Protein AF-A0A1V5LZ97-F1 (afdb_monomer)

Mean predicted aligned error: 8.08 Å

Sequence (98 aa):
MVLDEERLEKTYKSYVVEQFMASQASLSKKLEDQRSLMFQQAVGELFTDKQKDLMFKVMNHQSLTKTEREYYSRVVKPRLKALRNPDLQTMAATLLGY

Radius of gyration: 24.59 Å; Cα contacts (8 Å, |Δi|>4): 24; chains: 1; bounding box: 55×29×67 Å

Solvent-accessible surface area (backbone atoms only — not comparable to full-atom values): 5606 Å² total; per-residue (Å²): 134,81,81,53,62,69,58,52,52,50,52,49,52,49,50,54,50,52,51,50,52,51,50,51,53,51,50,53,48,51,52,52,52,51,52,49,52,54,48,55,52,59,47,54,79,77,38,54,71,73,50,49,53,52,51,52,34,54,76,69,72,45,89,67,52,75,67,53,45,49,49,39,60,72,53,49,49,54,52,58,52,51,73,68,33,66,67,58,51,50,50,52,34,61,77,72,72,106

Structure (mmCIF, N/CA/C/O backbone):
data_AF-A0A1V5LZ97-F1
#
_entry.id   AF-A0A1V5LZ97-F1
#
loop_
_atom_site.group_PDB
_atom_site.id
_atom_site.type_symbol
_atom_site.label_atom_id
_atom_site.label_alt_id
_atom_site.label_comp_id
_atom_site.label_asym_id
_atom_site.label_entity_id
_atom_site.label_seq_id
_atom_site.pdbx_PDB_ins_code
_atom_site.Cartn_x
_atom_site.Cartn_y
_atom_site.Cartn_z
_atom_site.occupancy
_atom_site.B_iso_or_equiv
_atom_site.auth_seq_id
_atom_site.auth_comp_id
_atom_site.auth_asym_id
_atom_site.auth_atom_id
_atom_site.pdbx_PDB_model_num
ATOM 1 N N . MET A 1 1 ? 41.608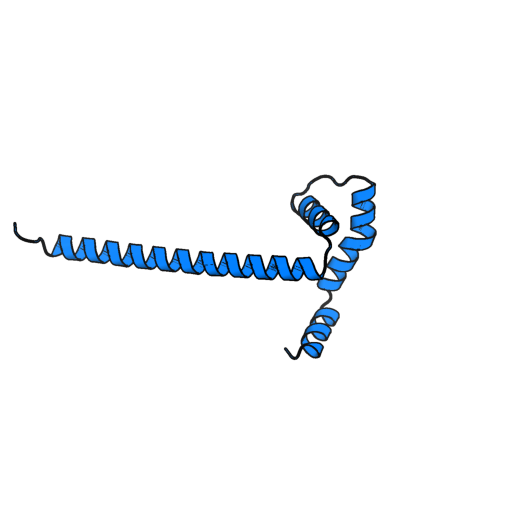 9.904 -46.278 1.00 46.88 1 MET A N 1
ATOM 2 C CA . MET A 1 1 ? 41.225 9.449 -44.925 1.00 46.88 1 MET A CA 1
ATOM 3 C C . MET A 1 1 ? 40.773 8.011 -45.059 1.00 46.88 1 MET A C 1
ATOM 5 O O . MET A 1 1 ? 39.704 7.784 -45.605 1.00 46.88 1 MET A O 1
ATOM 9 N N . VAL A 1 2 ? 41.624 7.054 -44.695 1.00 57.38 2 VAL A N 1
ATOM 10 C CA . VAL A 1 2 ? 41.235 5.639 -44.688 1.00 57.38 2 VAL A CA 1
ATOM 11 C C . VAL A 1 2 ? 40.387 5.443 -43.436 1.00 57.38 2 VAL A C 1
ATOM 13 O O . VAL A 1 2 ? 40.827 5.795 -42.342 1.00 57.38 2 VAL A O 1
ATOM 16 N N . LEU A 1 3 ? 39.143 5.002 -43.612 1.00 61.94 3 LEU A N 1
ATOM 17 C CA . LEU A 1 3 ? 38.315 4.543 -42.503 1.00 61.94 3 LEU A CA 1
ATOM 18 C C . LEU A 1 3 ? 39.024 3.334 -41.898 1.00 61.94 3 LEU A C 1
ATOM 20 O O . LEU A 1 3 ? 39.149 2.301 -42.545 1.00 61.94 3 LEU A O 1
ATOM 24 N N . ASP A 1 4 ? 39.552 3.520 -40.696 1.00 81.44 4 ASP A N 1
ATOM 25 C CA . ASP A 1 4 ? 40.168 2.462 -39.911 1.00 81.44 4 ASP A CA 1
ATOM 26 C C . ASP A 1 4 ? 39.057 1.508 -39.452 1.00 81.44 4 ASP A C 1
ATOM 28 O O . ASP A 1 4 ? 38.215 1.867 -38.621 1.00 81.44 4 ASP A O 1
ATOM 32 N N . GLU A 1 5 ? 39.006 0.337 -40.083 1.00 81.81 5 GLU A N 1
ATOM 33 C CA . GLU A 1 5 ? 37.979 -0.688 -39.890 1.00 81.81 5 GLU A CA 1
ATOM 34 C C . GLU A 1 5 ? 37.877 -1.112 -38.419 1.00 81.81 5 GLU A C 1
ATOM 36 O O . GLU A 1 5 ? 36.772 -1.222 -37.886 1.00 81.81 5 GLU A O 1
ATOM 41 N N . GLU A 1 6 ? 39.012 -1.202 -37.718 1.00 80.81 6 GLU A N 1
ATOM 42 C CA . GLU A 1 6 ? 39.044 -1.521 -36.289 1.00 80.81 6 GLU A CA 1
ATOM 43 C C . GLU A 1 6 ? 38.386 -0.426 -35.444 1.00 80.81 6 GLU A C 1
ATOM 45 O O . GLU A 1 6 ? 37.673 -0.707 -34.474 1.00 80.81 6 GLU A O 1
ATOM 50 N N . ARG A 1 7 ? 38.581 0.849 -35.810 1.00 80.56 7 ARG A N 1
ATOM 51 C CA . ARG A 1 7 ? 37.921 1.968 -35.120 1.00 80.56 7 ARG A CA 1
ATOM 52 C C . ARG A 1 7 ? 36.4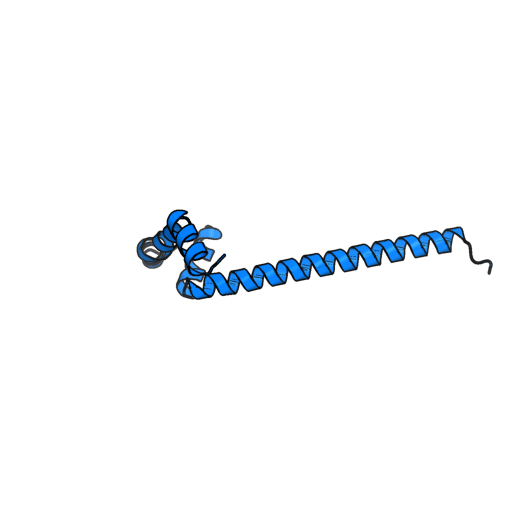23 1.958 -35.371 1.00 80.56 7 ARG A C 1
ATOM 54 O O . ARG A 1 7 ? 35.669 2.195 -34.430 1.00 80.56 7 ARG A O 1
ATOM 61 N N . LEU A 1 8 ? 35.989 1.664 -36.597 1.00 85.06 8 LEU A N 1
ATOM 62 C CA . LEU A 1 8 ? 34.568 1.594 -36.933 1.00 85.06 8 LEU A CA 1
ATOM 63 C C . LEU A 1 8 ? 33.876 0.449 -36.185 1.00 85.06 8 LEU A C 1
ATOM 65 O O . LEU A 1 8 ? 32.826 0.663 -35.578 1.00 85.06 8 LEU A O 1
ATOM 69 N N . GLU A 1 9 ? 34.487 -0.737 -36.165 1.00 87.69 9 GLU A N 1
ATOM 70 C CA . GLU A 1 9 ? 33.970 -1.897 -35.440 1.00 87.69 9 GLU A CA 1
ATOM 71 C C . GLU A 1 9 ? 33.889 -1.617 -33.935 1.00 87.69 9 GLU A C 1
ATOM 73 O O . GLU A 1 9 ? 32.869 -1.893 -33.296 1.00 87.69 9 GLU A O 1
ATOM 78 N N . LYS A 1 10 ? 34.933 -1.009 -33.362 1.00 88.94 10 LYS A N 1
ATOM 79 C CA . LYS A 1 10 ? 34.961 -0.631 -31.946 1.00 88.94 10 LYS A CA 1
ATOM 80 C C . LYS A 1 10 ? 33.873 0.385 -31.606 1.00 88.94 10 LYS A C 1
ATOM 82 O O . LYS A 1 10 ? 33.149 0.187 -30.634 1.00 88.94 10 LYS A O 1
ATOM 87 N N . THR A 1 11 ? 33.728 1.445 -32.400 1.00 85.81 11 THR A N 1
ATOM 88 C CA . THR A 1 11 ? 32.692 2.465 -32.186 1.00 85.81 11 THR A CA 1
ATOM 89 C C . THR A 1 11 ? 31.292 1.874 -32.322 1.00 85.81 11 THR A C 1
ATOM 91 O O . THR A 1 11 ? 30.432 2.165 -31.493 1.00 85.81 11 THR A O 1
ATOM 94 N N . TYR A 1 12 ? 31.066 1.005 -33.310 1.00 89.38 12 TYR A N 1
ATOM 95 C CA . TYR A 1 12 ? 29.782 0.330 -33.485 1.00 89.38 12 TYR A CA 1
ATOM 96 C C . TYR A 1 12 ? 29.449 -0.583 -32.299 1.00 89.38 12 TYR A C 1
ATOM 98 O O . TYR A 1 12 ? 28.353 -0.493 -31.746 1.00 89.38 12 TYR A O 1
ATOM 106 N N . LYS A 1 13 ? 30.401 -1.414 -31.850 1.00 89.62 13 LYS A N 1
ATOM 107 C CA . LYS A 1 13 ? 30.222 -2.268 -30.665 1.00 89.62 13 LYS A CA 1
ATOM 108 C C . LYS A 1 13 ? 29.900 -1.441 -29.424 1.00 89.62 13 LYS A C 1
ATOM 110 O O . LYS A 1 13 ? 28.950 -1.773 -28.720 1.00 89.62 13 LYS A O 1
ATOM 115 N N . SER A 1 14 ? 30.636 -0.355 -29.182 1.00 88.31 14 SER A N 1
ATOM 116 C CA . SER A 1 14 ? 30.358 0.553 -28.063 1.00 88.31 14 SER A CA 1
ATOM 117 C C . SER A 1 14 ? 28.953 1.149 -28.149 1.00 88.31 14 SER A C 1
ATOM 119 O O . SER A 1 14 ? 28.209 1.072 -27.178 1.00 88.31 14 SER A O 1
ATOM 121 N N . TYR A 1 15 ? 28.550 1.651 -29.318 1.00 90.00 15 TYR A N 1
ATOM 122 C CA . TYR A 1 15 ? 27.221 2.227 -29.524 1.00 90.00 15 TYR A CA 1
ATOM 123 C C . TYR A 1 15 ? 26.091 1.215 -29.283 1.00 90.00 15 TYR A C 1
ATOM 125 O O . TYR A 1 15 ? 25.121 1.517 -28.591 1.00 90.00 15 TYR A O 1
ATOM 133 N N . VAL A 1 16 ? 26.210 -0.005 -29.818 1.00 90.50 16 VAL A N 1
ATOM 134 C CA . VAL A 1 16 ? 25.194 -1.055 -29.630 1.00 90.50 16 VAL A CA 1
ATOM 135 C C . VAL A 1 16 ? 25.097 -1.465 -28.162 1.00 90.50 16 VAL A C 1
ATOM 137 O O . VAL A 1 16 ? 23.992 -1.640 -27.651 1.00 90.50 16 VAL A O 1
ATOM 140 N N . VAL A 1 17 ? 26.233 -1.586 -27.469 1.00 90.50 17 VAL A N 1
ATOM 141 C CA . VAL A 1 17 ? 26.258 -1.879 -26.031 1.00 90.50 17 VAL A CA 1
ATOM 142 C C . VAL A 1 17 ? 25.598 -0.749 -25.242 1.00 90.50 17 VAL A C 1
ATOM 144 O O . VAL A 1 17 ? 24.734 -1.023 -24.414 1.00 90.50 17 VAL A O 1
ATOM 147 N N . GLU A 1 18 ? 25.930 0.511 -25.521 1.00 88.88 18 GLU A N 1
ATOM 148 C CA . GLU A 1 18 ? 25.316 1.675 -24.871 1.00 88.88 18 GLU A CA 1
ATOM 149 C C . GLU A 1 18 ? 23.801 1.728 -25.106 1.00 88.88 18 GLU A C 1
ATOM 151 O O . GLU A 1 18 ? 23.035 1.897 -24.156 1.00 88.88 18 GLU A O 1
ATOM 156 N N . GLN A 1 19 ? 23.347 1.501 -26.341 1.00 88.25 19 GLN A N 1
ATOM 157 C CA . GLN A 1 19 ? 21.928 1.485 -26.692 1.00 88.25 19 GLN A CA 1
ATOM 158 C C . GLN A 1 19 ? 21.183 0.329 -26.011 1.00 88.25 19 GLN A C 1
ATOM 160 O O . GLN A 1 19 ? 20.067 0.508 -25.515 1.00 88.25 19 GLN A O 1
ATOM 165 N N . PHE A 1 20 ? 21.799 -0.854 -25.942 1.00 86.75 20 PHE A N 1
ATOM 166 C CA . PHE A 1 20 ? 21.242 -2.001 -25.232 1.00 86.75 20 PHE A CA 1
ATOM 167 C C . PHE A 1 20 ? 21.111 -1.709 -23.734 1.00 86.75 20 PHE A C 1
ATOM 169 O O . PHE A 1 20 ? 20.029 -1.891 -23.174 1.00 86.75 20 PHE A O 1
ATOM 176 N N . MET A 1 21 ? 22.158 -1.168 -23.105 1.00 87.94 21 MET A N 1
ATOM 177 C CA . MET A 1 21 ? 22.147 -0.783 -21.690 1.00 87.94 21 MET A CA 1
ATOM 178 C C . MET A 1 21 ? 21.106 0.306 -21.404 1.00 87.94 21 MET A C 1
ATOM 180 O O . MET A 1 21 ? 20.349 0.193 -20.442 1.00 87.94 21 MET A O 1
ATOM 184 N N . ALA A 1 22 ? 20.995 1.321 -22.265 1.00 87.75 22 ALA A N 1
A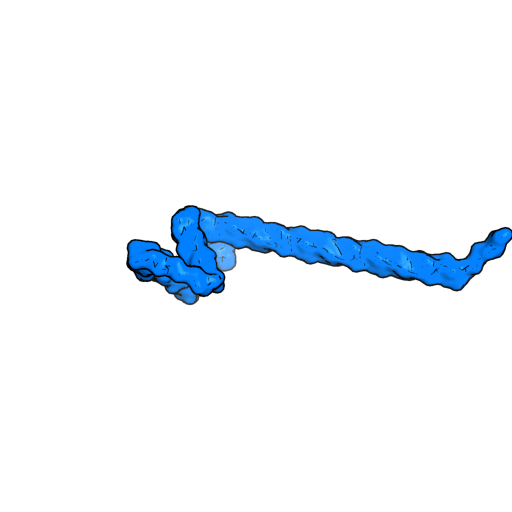TOM 185 C CA . ALA A 1 22 ? 19.983 2.368 -22.150 1.00 87.75 22 ALA A CA 1
ATOM 186 C C . ALA A 1 22 ? 18.559 1.808 -22.283 1.00 87.75 22 ALA A C 1
ATOM 188 O O . ALA A 1 22 ? 17.671 2.161 -21.502 1.00 87.75 22 ALA A O 1
ATOM 189 N N . SER A 1 23 ? 18.333 0.892 -23.230 1.00 86.69 23 SER A N 1
ATOM 190 C CA . SER A 1 23 ? 17.033 0.240 -23.398 1.00 86.69 23 SER A CA 1
ATOM 191 C C . SER A 1 23 ? 16.672 -0.621 -22.185 1.00 86.69 23 SER A C 1
ATOM 193 O O . SER A 1 23 ? 15.556 -0.510 -21.673 1.00 86.69 23 SER A O 1
ATOM 195 N N . GLN A 1 24 ? 17.630 -1.386 -21.654 1.00 89.12 24 GLN A N 1
ATOM 196 C CA . GLN A 1 24 ? 17.452 -2.206 -20.462 1.00 89.12 24 GLN A CA 1
ATOM 197 C C . GLN A 1 24 ? 17.152 -1.338 -19.233 1.00 89.12 24 GLN A C 1
ATOM 199 O O . GLN A 1 24 ? 16.198 -1.625 -18.513 1.00 89.12 24 GLN A O 1
ATOM 204 N N . ALA A 1 25 ? 17.896 -0.246 -19.036 1.00 88.19 25 ALA A N 1
ATOM 205 C CA . ALA A 1 25 ? 17.663 0.713 -17.957 1.00 88.19 25 ALA A CA 1
ATOM 206 C C . ALA A 1 25 ? 16.294 1.408 -18.073 1.00 88.19 25 ALA A C 1
ATOM 208 O O . ALA A 1 25 ? 15.616 1.651 -17.076 1.00 88.19 25 ALA A O 1
ATOM 209 N N . SER A 1 26 ? 15.847 1.712 -19.295 1.00 90.62 26 SER A N 1
ATOM 210 C CA . SER A 1 26 ? 14.518 2.293 -19.513 1.00 90.62 26 SER A CA 1
ATOM 211 C C . SER A 1 26 ? 13.394 1.301 -19.200 1.00 90.62 26 SER A C 1
ATOM 213 O O . SER A 1 26 ? 12.364 1.683 -18.642 1.00 90.62 26 SER A O 1
ATOM 215 N N . LEU A 1 27 ? 13.591 0.022 -19.536 1.00 90.69 27 LEU A N 1
ATOM 216 C CA . LEU A 1 27 ? 12.624 -1.039 -19.288 1.00 90.69 27 LEU A CA 1
ATOM 217 C C . LEU A 1 27 ? 12.525 -1.350 -17.795 1.00 90.69 27 LEU A C 1
ATOM 219 O O . LEU A 1 27 ? 11.416 -1.459 -17.273 1.00 90.69 27 LEU A O 1
ATOM 223 N N . SER A 1 28 ? 13.664 -1.447 -17.105 1.00 91.12 28 SER A N 1
ATOM 224 C CA . SER A 1 28 ? 13.693 -1.656 -15.657 1.00 91.12 28 SER A CA 1
ATOM 225 C C . SER A 1 28 ? 13.008 -0.508 -14.921 1.00 91.12 28 SER A C 1
ATOM 227 O O . SER A 1 28 ? 12.159 -0.765 -14.069 1.00 91.12 28 SER A O 1
ATOM 229 N N . LYS A 1 29 ? 13.271 0.741 -15.326 1.00 92.12 29 LYS A N 1
ATOM 230 C CA . LYS A 1 29 ? 12.586 1.917 -14.782 1.00 92.12 29 LYS A CA 1
ATOM 231 C C . LYS A 1 29 ? 11.073 1.861 -14.999 1.00 92.12 29 LYS A C 1
ATOM 233 O O . LYS A 1 29 ? 10.319 2.032 -14.051 1.00 92.12 29 LYS A O 1
ATOM 238 N N . LYS A 1 30 ? 10.611 1.559 -16.219 1.00 92.44 30 LYS A N 1
ATOM 239 C CA . LYS A 1 30 ? 9.170 1.417 -16.503 1.00 92.44 30 LYS A CA 1
ATOM 240 C C . LYS A 1 30 ? 8.512 0.343 -15.637 1.00 92.44 30 LYS A C 1
ATOM 242 O O . LYS A 1 30 ? 7.397 0.541 -15.162 1.00 92.44 30 LYS A O 1
ATOM 247 N N . LEU A 1 31 ? 9.193 -0.783 -15.428 1.00 92.69 31 LEU A N 1
ATOM 248 C CA . LEU A 1 31 ? 8.697 -1.854 -14.567 1.00 92.69 31 LEU A CA 1
ATOM 249 C C . LEU A 1 31 ? 8.612 -1.403 -13.102 1.00 92.69 31 LEU A C 1
ATOM 251 O O . LEU A 1 31 ? 7.638 -1.716 -12.420 1.00 92.69 31 LEU A O 1
ATOM 255 N N . GLU A 1 32 ? 9.607 -0.665 -12.616 1.00 93.62 32 GLU A N 1
ATOM 256 C CA . GLU A 1 32 ? 9.612 -0.102 -11.264 1.00 93.62 32 GLU A CA 1
ATOM 257 C C . GLU A 1 32 ? 8.496 0.934 -11.068 1.00 93.62 32 GLU A C 1
ATOM 259 O O . GLU A 1 32 ? 7.767 0.869 -10.073 1.00 93.62 32 GLU A O 1
ATOM 264 N N . ASP A 1 33 ? 8.293 1.816 -12.048 1.00 93.94 33 ASP A N 1
ATOM 265 C CA . ASP A 1 33 ? 7.217 2.810 -12.054 1.00 93.94 33 ASP A CA 1
ATOM 266 C C . ASP A 1 33 ? 5.841 2.124 -12.030 1.00 93.94 33 ASP A C 1
ATOM 268 O O . ASP A 1 33 ? 4.972 2.478 -11.230 1.00 93.94 33 ASP A O 1
ATOM 272 N N . GLN A 1 34 ? 5.652 1.081 -12.847 1.00 94.56 34 GLN A N 1
ATOM 273 C CA . GLN A 1 34 ? 4.411 0.307 -12.875 1.00 94.56 34 GLN A CA 1
ATOM 274 C C . GLN A 1 34 ? 4.156 -0.409 -11.544 1.00 94.56 34 GLN A C 1
ATOM 276 O O . GLN A 1 34 ? 3.047 -0.346 -11.011 1.00 94.56 34 GLN A O 1
ATOM 281 N N . ARG A 1 35 ? 5.175 -1.064 -10.973 1.00 92.88 35 ARG A N 1
ATOM 282 C CA . ARG A 1 35 ? 5.061 -1.724 -9.662 1.00 92.88 35 ARG A CA 1
ATOM 283 C C . ARG A 1 35 ? 4.712 -0.725 -8.565 1.00 92.88 35 ARG A C 1
ATOM 285 O O . ARG A 1 35 ? 3.862 -1.019 -7.725 1.00 92.88 35 ARG A O 1
ATOM 292 N N . SER A 1 36 ? 5.334 0.449 -8.594 1.00 92.94 36 SER A N 1
ATOM 293 C CA . SER A 1 36 ? 5.069 1.528 -7.644 1.00 92.94 36 SER A CA 1
ATOM 294 C C . SER A 1 36 ? 3.635 2.032 -7.768 1.00 92.94 36 SER A C 1
ATOM 296 O O . SER A 1 36 ? 2.946 2.144 -6.758 1.00 92.94 36 SER A O 1
ATOM 298 N N . LEU A 1 37 ? 3.148 2.258 -8.991 1.00 94.19 37 LEU A N 1
ATOM 299 C CA . LEU A 1 37 ? 1.770 2.684 -9.237 1.00 94.19 37 LEU A CA 1
ATOM 300 C C . LEU A 1 37 ? 0.751 1.655 -8.730 1.00 94.19 37 LEU A C 1
ATOM 302 O O . LEU A 1 37 ? -0.157 2.016 -7.982 1.00 94.19 37 LEU A O 1
ATOM 306 N N . MET A 1 38 ? 0.934 0.377 -9.074 1.00 93.88 38 MET A N 1
ATOM 307 C CA . MET A 1 38 ? 0.047 -0.702 -8.621 1.00 93.88 38 MET A CA 1
ATOM 308 C C . MET A 1 38 ? 0.031 -0.820 -7.094 1.00 93.88 38 MET A C 1
ATOM 310 O O . MET A 1 38 ? -1.026 -1.007 -6.492 1.00 93.88 38 MET A O 1
ATOM 314 N N . PHE A 1 39 ? 1.191 -0.664 -6.450 1.00 92.31 39 PHE A N 1
ATOM 315 C CA . PHE A 1 39 ? 1.279 -0.639 -4.994 1.00 92.31 39 PHE A CA 1
ATOM 316 C C . PHE A 1 39 ? 0.524 0.553 -4.394 1.00 92.31 39 PHE A C 1
ATOM 318 O O . PHE A 1 39 ? -0.267 0.365 -3.473 1.00 92.31 39 PHE A O 1
ATOM 325 N N . GLN A 1 40 ? 0.716 1.766 -4.923 1.00 92.38 40 GLN A N 1
ATOM 326 C CA . GLN A 1 40 ? 0.018 2.961 -4.433 1.00 92.38 40 GLN A CA 1
ATOM 327 C C . GLN A 1 40 ? -1.504 2.820 -4.544 1.00 92.38 40 GLN A C 1
ATOM 329 O O . GLN A 1 40 ? -2.219 3.168 -3.603 1.00 92.38 40 GLN A O 1
ATOM 334 N N . GLN A 1 41 ? -1.993 2.258 -5.653 1.00 93.62 41 GLN A N 1
ATOM 335 C CA . GLN A 1 41 ? -3.414 1.960 -5.839 1.00 93.62 41 GLN A CA 1
ATOM 336 C C . GLN A 1 41 ? -3.917 0.963 -4.790 1.00 93.62 41 GLN A C 1
ATOM 338 O O . GLN A 1 41 ? -4.846 1.274 -4.049 1.00 93.62 41 GLN A O 1
ATOM 343 N N . ALA A 1 42 ? -3.258 -0.192 -4.651 1.00 91.94 42 ALA A N 1
ATOM 344 C CA . ALA A 1 42 ? -3.660 -1.228 -3.698 1.00 91.94 42 ALA A CA 1
ATOM 345 C C . ALA A 1 42 ? -3.662 -0.736 -2.239 1.00 91.94 42 ALA A C 1
ATOM 347 O O . ALA A 1 42 ? -4.553 -1.072 -1.460 1.00 91.94 42 ALA A O 1
ATOM 348 N N . VAL A 1 43 ? -2.679 0.084 -1.854 1.00 92.81 43 VAL A N 1
ATOM 349 C CA . VAL A 1 43 ? -2.642 0.690 -0.516 1.00 92.81 43 VAL A CA 1
ATOM 350 C C . VAL A 1 43 ? -3.780 1.703 -0.345 1.00 92.81 43 VAL A C 1
ATOM 352 O O . VAL A 1 43 ? -4.365 1.765 0.736 1.00 92.81 43 VAL A O 1
ATOM 355 N N . GLY A 1 44 ? -4.119 2.464 -1.390 1.00 94.44 44 GLY A N 1
ATOM 356 C CA . GLY A 1 44 ? -5.228 3.422 -1.386 1.00 94.44 44 GLY A CA 1
ATOM 357 C C . GLY A 1 44 ? -6.604 2.789 -1.167 1.00 94.44 44 GLY A C 1
ATOM 358 O O . GLY A 1 44 ? -7.424 3.378 -0.468 1.00 94.44 44 GLY A O 1
ATOM 359 N N . GLU A 1 45 ? -6.828 1.575 -1.671 1.00 94.25 45 GLU A N 1
ATOM 360 C CA . GLU A 1 45 ? -8.078 0.823 -1.453 1.00 94.25 45 GLU A CA 1
ATOM 361 C C . GLU A 1 45 ? -8.273 0.400 0.016 1.00 94.25 45 GLU A C 1
ATOM 363 O O . GLU A 1 45 ? -9.393 0.254 0.505 1.00 94.25 45 GLU A O 1
ATOM 368 N N . LEU A 1 46 ? -7.177 0.195 0.753 1.00 93.50 46 LEU A N 1
ATOM 369 C CA . LEU A 1 46 ? -7.203 -0.400 2.095 1.00 93.50 46 LEU A CA 1
ATOM 370 C C . LEU A 1 46 ? -6.987 0.615 3.224 1.00 93.50 46 LEU A C 1
ATOM 372 O O . LEU A 1 46 ? -7.415 0.392 4.369 1.00 93.50 46 LEU A O 1
ATOM 376 N N . PHE A 1 47 ? -6.298 1.715 2.925 1.00 96.31 47 PHE A N 1
ATOM 377 C CA . PHE A 1 47 ? -5.821 2.664 3.920 1.00 96.31 47 PHE A CA 1
ATOM 378 C C . PHE A 1 47 ? -6.097 4.109 3.518 1.00 96.31 47 PHE A C 1
ATOM 380 O O . PHE A 1 47 ? -5.768 4.557 2.422 1.00 96.31 47 PHE A O 1
ATOM 387 N N . THR A 1 48 ? -6.630 4.877 4.467 1.00 96.00 48 THR A N 1
ATOM 388 C CA . THR A 1 48 ? -6.804 6.325 4.297 1.00 96.00 48 THR A CA 1
ATOM 389 C C . THR A 1 48 ? -5.455 7.044 4.293 1.00 96.00 48 THR A C 1
ATOM 391 O O . THR A 1 48 ? -4.465 6.518 4.805 1.00 96.00 48 THR A O 1
ATOM 394 N N . ASP A 1 49 ? -5.405 8.281 3.794 1.00 95.00 49 ASP A N 1
ATOM 395 C CA . ASP A 1 49 ? -4.175 9.092 3.787 1.00 95.00 49 ASP A CA 1
ATOM 396 C C . ASP A 1 49 ? -3.535 9.192 5.175 1.00 95.00 49 ASP A C 1
ATOM 398 O O . ASP A 1 49 ? -2.353 8.898 5.343 1.00 95.00 49 ASP A O 1
ATOM 402 N N . LYS A 1 50 ? -4.345 9.431 6.214 1.00 94.75 50 LYS A N 1
ATOM 403 C CA . LYS A 1 50 ? -3.845 9.469 7.593 1.00 94.75 50 LYS A CA 1
ATOM 404 C C . LYS A 1 50 ? -3.257 8.132 8.056 1.00 94.75 50 LYS A C 1
ATOM 406 O O . LYS A 1 50 ? -2.322 8.117 8.854 1.00 94.75 50 LYS A O 1
ATOM 411 N N . GLN A 1 51 ? -3.809 7.006 7.610 1.00 96.44 51 GLN A N 1
ATOM 412 C CA . GLN A 1 51 ? -3.289 5.681 7.953 1.00 96.44 51 GLN A CA 1
ATOM 413 C C . GLN A 1 51 ? -1.969 5.404 7.230 1.00 96.44 51 GLN A C 1
ATOM 415 O O . GLN A 1 51 ? -1.032 4.925 7.869 1.00 96.44 51 GLN A O 1
ATOM 420 N N . LYS A 1 52 ? -1.875 5.775 5.946 1.00 95.56 52 LYS A N 1
ATOM 421 C CA . LYS A 1 52 ? -0.644 5.693 5.147 1.00 95.56 52 LYS A CA 1
ATOM 422 C C . LYS A 1 52 ? 0.477 6.513 5.785 1.00 95.56 52 LYS A C 1
ATOM 424 O O . LYS A 1 52 ? 1.558 5.974 6.009 1.00 95.56 52 LYS A O 1
ATOM 429 N N . ASP A 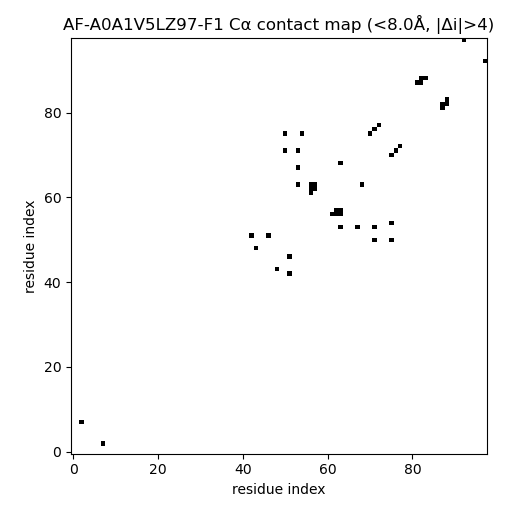1 53 ? 0.200 7.748 6.202 1.00 95.69 53 ASP A N 1
ATOM 430 C CA . ASP A 1 53 ? 1.172 8.594 6.909 1.00 95.69 53 ASP A CA 1
ATOM 431 C C . ASP A 1 53 ? 1.739 7.908 8.156 1.00 95.69 53 ASP A C 1
ATOM 433 O O . ASP A 1 53 ? 2.945 7.916 8.397 1.00 95.69 53 ASP A O 1
ATOM 437 N N . LEU A 1 54 ? 0.876 7.284 8.962 1.00 96.81 54 LEU A N 1
ATOM 438 C CA . LEU A 1 54 ? 1.308 6.575 10.166 1.00 96.81 54 LEU A CA 1
ATOM 439 C C . LEU A 1 54 ? 2.160 5.351 9.841 1.00 96.81 54 LEU A C 1
ATOM 441 O O . LEU A 1 54 ? 3.126 5.082 10.553 1.00 96.81 54 LEU A O 1
ATOM 445 N N . MET A 1 55 ? 1.830 4.627 8.771 1.00 95.25 55 MET A N 1
ATOM 446 C CA . MET A 1 55 ? 2.643 3.509 8.293 1.00 95.25 55 MET A CA 1
ATOM 447 C C . MET A 1 55 ? 4.033 3.985 7.867 1.00 95.25 55 MET A C 1
ATOM 449 O O . MET A 1 55 ? 5.021 3.416 8.325 1.00 95.25 55 MET A O 1
ATOM 453 N N . PHE A 1 56 ? 4.123 5.062 7.081 1.00 94.19 56 PHE A N 1
ATOM 454 C CA . PHE A 1 56 ? 5.404 5.640 6.666 1.00 94.19 56 PHE A CA 1
ATOM 455 C C . PHE A 1 56 ? 6.227 6.145 7.851 1.00 94.19 56 PHE A C 1
ATOM 457 O O . PHE A 1 56 ? 7.422 5.863 7.919 1.00 94.19 56 PHE A O 1
ATOM 464 N N . LYS A 1 57 ? 5.602 6.819 8.827 1.00 96.81 57 LYS A N 1
ATOM 465 C CA . LYS A 1 57 ? 6.281 7.214 10.072 1.00 96.81 57 LYS A CA 1
ATOM 466 C C . LYS A 1 57 ? 6.900 6.003 10.770 1.00 96.81 57 LYS A C 1
ATOM 468 O O . LYS A 1 57 ? 8.070 6.040 11.136 1.00 96.81 57 LYS A O 1
ATOM 473 N N . VAL A 1 58 ? 6.139 4.917 10.922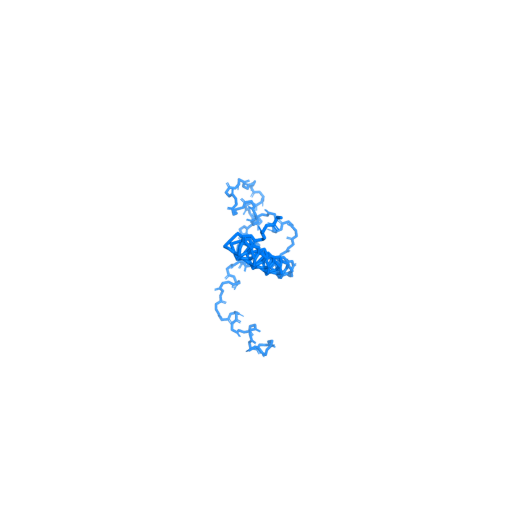 1.00 95.62 58 VAL A N 1
ATOM 474 C CA . VAL A 1 58 ? 6.619 3.689 11.576 1.00 95.62 58 VAL A CA 1
ATOM 475 C C . VAL A 1 58 ? 7.738 3.015 10.778 1.00 95.62 58 VAL A C 1
ATOM 477 O O . VAL A 1 58 ? 8.734 2.619 11.380 1.00 95.62 58 VAL A O 1
ATOM 480 N N . MET A 1 59 ? 7.608 2.907 9.452 1.00 94.31 59 MET A N 1
ATOM 481 C CA . MET A 1 59 ? 8.645 2.327 8.584 1.00 94.31 59 MET A CA 1
ATOM 482 C C . MET A 1 59 ? 9.954 3.117 8.637 1.00 94.31 59 MET A C 1
ATOM 484 O O . MET A 1 59 ? 11.023 2.522 8.643 1.00 94.31 59 MET A O 1
ATOM 488 N N . ASN A 1 60 ? 9.866 4.444 8.738 1.00 96.31 60 ASN A N 1
ATOM 489 C CA . ASN A 1 60 ? 11.020 5.337 8.843 1.00 96.31 60 ASN A CA 1
ATOM 490 C C . ASN A 1 60 ? 11.506 5.538 10.290 1.00 96.31 60 ASN A C 1
ATOM 492 O O . ASN A 1 60 ? 12.255 6.474 10.559 1.00 96.31 60 ASN A O 1
ATOM 496 N N . HIS A 1 61 ? 11.054 4.706 11.237 1.00 95.31 61 HIS A N 1
ATOM 497 C CA . HIS A 1 61 ? 11.404 4.786 12.661 1.00 95.31 61 HIS A CA 1
ATOM 498 C C . HIS A 1 61 ? 11.137 6.157 13.316 1.00 95.31 61 HIS A C 1
ATOM 500 O O . HIS A 1 61 ? 11.766 6.522 14.309 1.00 95.31 61 HIS A O 1
ATOM 506 N N . GLN A 1 62 ? 10.178 6.920 12.790 1.00 96.56 62 GLN A N 1
ATOM 507 C CA . GLN A 1 62 ? 9.777 8.211 13.335 1.00 96.56 62 GLN A CA 1
ATOM 508 C C . GLN A 1 62 ? 8.869 8.035 14.559 1.00 96.56 62 GLN A C 1
ATOM 510 O O . GLN A 1 62 ? 8.034 7.127 14.638 1.00 96.56 62 GLN A O 1
ATOM 515 N N . SER A 1 63 ? 8.995 8.949 15.520 1.00 94.44 63 SER A N 1
ATOM 516 C CA . SER A 1 63 ? 8.181 8.943 16.734 1.00 94.44 63 SER A CA 1
ATOM 517 C C . SER A 1 63 ? 6.717 9.272 16.438 1.00 94.44 63 SER A C 1
ATOM 519 O O . SER A 1 63 ? 6.397 10.321 15.882 1.00 94.44 63 SER A O 1
ATOM 521 N N . LEU A 1 64 ? 5.814 8.396 16.879 1.00 95.88 64 LEU A N 1
ATOM 522 C CA . LEU A 1 64 ? 4.379 8.672 16.917 1.00 95.88 64 LEU A CA 1
ATOM 523 C C . LEU A 1 64 ? 4.008 9.396 18.212 1.00 95.88 64 LEU A C 1
ATOM 525 O O . LEU A 1 64 ? 4.435 8.982 19.300 1.00 95.88 64 LEU A O 1
ATOM 529 N N . THR A 1 65 ? 3.142 10.405 18.102 1.00 97.56 65 THR A N 1
ATOM 530 C CA . THR A 1 65 ? 2.477 11.006 19.269 1.00 97.56 65 THR A CA 1
ATOM 531 C C . THR A 1 65 ? 1.601 9.973 19.993 1.00 97.56 65 THR A C 1
ATOM 533 O O . THR A 1 65 ? 1.307 8.898 19.461 1.00 97.56 65 THR A O 1
ATOM 536 N N . LYS A 1 66 ? 1.152 10.279 21.219 1.00 97.56 66 LYS A N 1
ATOM 537 C CA . LYS A 1 66 ? 0.291 9.375 22.005 1.00 97.56 66 LYS A CA 1
ATOM 538 C C . LYS A 1 66 ? -0.957 8.949 21.219 1.00 97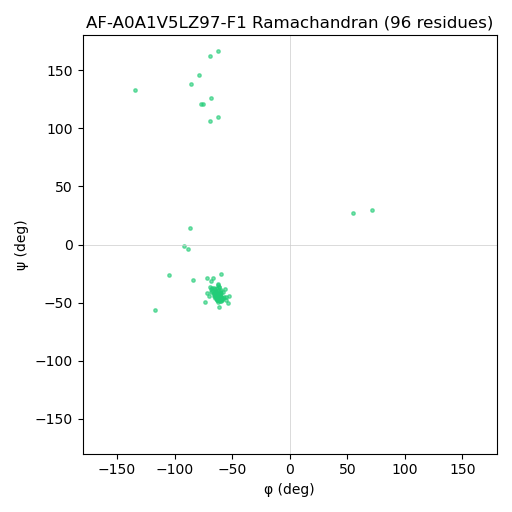.56 66 LYS A C 1
ATOM 540 O O . LYS A 1 66 ? -1.213 7.755 21.081 1.00 97.56 66 LYS A O 1
ATOM 545 N N . THR A 1 67 ? -1.673 9.918 20.653 1.00 97.19 67 THR A N 1
ATOM 546 C CA . THR A 1 67 ? -2.904 9.689 19.884 1.00 97.19 67 THR A CA 1
ATOM 547 C C . THR A 1 67 ? -2.638 8.910 18.599 1.00 97.19 67 THR A C 1
ATOM 549 O O . THR A 1 67 ? -3.369 7.981 18.269 1.00 97.19 67 THR A O 1
ATOM 552 N N . GLU A 1 68 ? -1.556 9.232 17.887 1.00 97.75 68 GLU A N 1
ATOM 553 C CA . GLU A 1 68 ? -1.163 8.508 16.675 1.00 97.75 68 GLU A CA 1
ATOM 554 C C . GLU A 1 68 ? -0.804 7.051 16.965 1.00 97.75 68 GLU A C 1
ATOM 556 O O . GLU A 1 68 ? -1.187 6.158 16.214 1.00 97.75 68 GLU A O 1
ATOM 561 N N . ARG A 1 69 ? -0.111 6.794 18.077 1.00 97.56 69 ARG A N 1
ATOM 562 C CA . ARG A 1 69 ? 0.241 5.443 18.521 1.00 97.56 69 ARG A CA 1
ATOM 563 C C . ARG A 1 69 ? -0.989 4.629 18.898 1.00 97.56 69 ARG A C 1
ATOM 565 O O . ARG A 1 69 ? -1.065 3.451 18.545 1.00 97.56 69 ARG A O 1
ATOM 572 N N . GLU A 1 70 ? -1.940 5.240 19.598 1.00 97.62 70 GLU A N 1
ATOM 573 C CA . GLU A 1 70 ? -3.219 4.611 19.927 1.00 97.62 70 GLU A CA 1
ATOM 574 C C . GLU A 1 70 ? -4.005 4.274 18.656 1.00 97.62 70 GLU A C 1
ATOM 576 O O . GLU A 1 70 ? -4.402 3.122 18.469 1.00 97.62 70 GLU A O 1
ATOM 581 N N . TYR A 1 71 ? -4.143 5.236 17.741 1.00 97.44 71 TYR A N 1
ATOM 582 C CA . TYR A 1 71 ? -4.839 5.033 16.473 1.00 97.44 71 TYR A CA 1
ATOM 583 C C . TYR A 1 71 ? -4.163 3.962 15.609 1.00 97.44 71 TYR A C 1
ATOM 585 O O . TYR A 1 71 ? -4.825 3.043 15.123 1.00 97.44 71 TYR A O 1
ATOM 593 N N . TYR A 1 72 ? -2.834 4.007 15.481 1.00 97.69 72 TYR A N 1
ATOM 594 C CA . TYR A 1 72 ? -2.065 2.979 14.782 1.00 97.69 72 TYR A CA 1
ATOM 595 C C . TYR A 1 72 ? -2.305 1.594 15.393 1.00 97.69 72 TYR A C 1
ATOM 597 O O . TYR A 1 72 ? -2.558 0.628 14.676 1.00 97.69 72 TYR A O 1
ATOM 605 N N . SER A 1 73 ? -2.276 1.492 16.723 1.00 97.25 73 SER A N 1
ATOM 606 C CA . SER A 1 73 ? -2.429 0.215 17.427 1.00 97.25 73 SER A CA 1
ATOM 607 C C . SER A 1 73 ? -3.840 -0.359 17.324 1.00 97.25 73 SER A C 1
ATOM 609 O O . SER A 1 73 ? -3.980 -1.576 17.223 1.00 97.25 73 SER A O 1
ATOM 611 N N . ARG A 1 74 ? -4.872 0.495 17.341 1.00 97.31 74 ARG A N 1
ATOM 612 C CA . ARG A 1 74 ? -6.282 0.081 17.283 1.00 97.31 74 ARG A CA 1
ATOM 613 C C . ARG A 1 74 ? -6.801 -0.152 15.867 1.00 97.31 74 ARG A C 1
ATOM 615 O O . ARG A 1 74 ? -7.684 -0.981 15.698 1.00 97.31 74 ARG A O 1
ATOM 622 N N . VAL A 1 75 ? -6.278 0.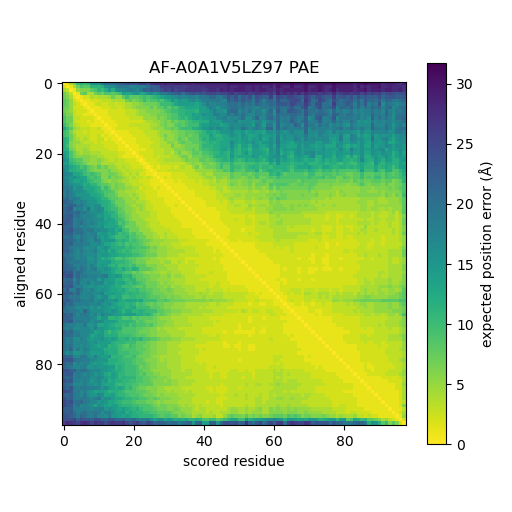558 14.867 1.00 96.69 75 VAL A N 1
ATOM 623 C CA . VAL A 1 75 ? -6.846 0.558 13.506 1.00 96.69 75 VAL A CA 1
ATOM 624 C C . VAL A 1 75 ? -5.873 -0.005 12.476 1.00 96.69 75 VAL A C 1
ATOM 626 O O . VAL A 1 75 ? -6.195 -0.971 11.786 1.00 96.69 75 VAL A O 1
ATOM 629 N N . VAL A 1 76 ? -4.668 0.558 12.378 1.00 97.06 76 VAL A N 1
ATOM 630 C CA . VAL A 1 76 ? -3.716 0.216 11.305 1.00 97.06 76 VAL A CA 1
ATOM 631 C C . VAL A 1 76 ? -3.101 -1.167 11.525 1.00 97.06 76 VAL A C 1
ATOM 633 O O . VAL A 1 76 ? -3.111 -2.013 10.632 1.00 97.06 76 VAL A O 1
ATOM 636 N N . LYS A 1 77 ? -2.603 -1.437 12.735 1.00 96.75 77 LYS A N 1
ATOM 637 C CA . LYS A 1 77 ? -1.909 -2.687 13.068 1.00 96.75 77 LYS A CA 1
ATOM 638 C C . LYS A 1 77 ? -2.799 -3.931 12.900 1.00 96.75 77 LYS A C 1
ATOM 640 O O . LYS A 1 77 ? -2.301 -4.910 12.345 1.00 96.75 77 LYS A O 1
ATOM 645 N N . PRO A 1 78 ? -4.082 -3.945 13.316 1.00 97.44 78 PRO A N 1
ATOM 646 C CA . PRO A 1 78 ? -4.975 -5.071 13.042 1.00 97.44 78 PRO A CA 1
ATOM 647 C C . PRO A 1 78 ? -5.217 -5.309 11.547 1.00 97.44 78 PRO A C 1
ATOM 649 O O . PRO A 1 78 ? -5.172 -6.459 11.119 1.00 97.44 78 PRO A O 1
ATOM 652 N N . ARG A 1 79 ? -5.378 -4.253 10.735 1.00 96.19 79 ARG A N 1
ATOM 653 C CA . ARG A 1 79 ? -5.518 -4.382 9.271 1.00 96.19 79 ARG A CA 1
ATOM 654 C C . ARG A 1 79 ? -4.275 -5.000 8.632 1.00 96.19 79 ARG A C 1
ATOM 656 O O . ARG A 1 79 ? -4.389 -5.943 7.860 1.00 96.19 79 ARG A O 1
ATOM 663 N N . LEU A 1 80 ? -3.084 -4.541 9.020 1.00 95.62 80 LEU A N 1
ATOM 664 C CA . LEU A 1 80 ? -1.821 -5.126 8.553 1.00 95.62 80 LEU A CA 1
ATOM 665 C C . LEU A 1 80 ? -1.673 -6.599 8.957 1.00 95.62 80 LEU A C 1
ATOM 667 O O . LEU A 1 80 ? -1.151 -7.399 8.186 1.00 95.62 80 LEU A O 1
ATOM 671 N N . LYS A 1 81 ? -2.143 -6.981 10.153 1.00 96.25 81 LYS A N 1
ATOM 672 C CA . LYS A 1 81 ? -2.189 -8.392 10.563 1.00 96.25 81 LYS A CA 1
ATOM 673 C C . LYS A 1 81 ? -3.151 -9.202 9.695 1.00 96.25 81 LYS A C 1
ATOM 675 O O . LYS A 1 81 ? -2.782 -10.294 9.283 1.00 96.25 81 LYS A O 1
ATOM 680 N N . ALA A 1 82 ? -4.340 -8.668 9.413 1.00 96.62 82 ALA A N 1
ATOM 681 C CA . ALA A 1 82 ? -5.324 -9.322 8.555 1.00 96.62 82 ALA A CA 1
ATOM 682 C C . ALA A 1 82 ? -4.769 -9.550 7.142 1.00 96.62 82 ALA A C 1
ATOM 684 O O . ALA A 1 82 ? -4.853 -10.661 6.639 1.00 96.62 82 ALA A O 1
ATOM 685 N N . LEU A 1 83 ? -4.087 -8.561 6.552 1.00 94.19 83 LEU A N 1
ATOM 686 C CA . LEU A 1 83 ? -3.447 -8.704 5.235 1.00 94.19 83 LEU A CA 1
ATOM 687 C C . LEU A 1 83 ? -2.384 -9.804 5.175 1.00 94.19 83 LEU A C 1
ATOM 689 O O . LEU A 1 83 ? -2.110 -10.330 4.101 1.00 94.19 83 LEU A O 1
ATOM 693 N N . ARG A 1 84 ? -1.774 -10.154 6.311 1.00 94.94 84 ARG A N 1
ATOM 694 C CA . ARG A 1 84 ? -0.804 -11.253 6.414 1.00 94.94 84 ARG A CA 1
ATOM 695 C C . ARG A 1 84 ? -1.447 -12.611 6.698 1.00 94.94 84 ARG A C 1
ATOM 697 O O . ARG A 1 84 ? -0.717 -13.594 6.784 1.00 94.94 84 ARG A O 1
ATOM 704 N N . ASN A 1 85 ? -2.760 -12.673 6.908 1.00 97.38 85 ASN A N 1
ATOM 705 C CA . ASN A 1 85 ? -3.446 -13.927 7.177 1.00 97.38 85 ASN A CA 1
ATOM 706 C C . ASN A 1 85 ? -3.588 -14.728 5.862 1.00 97.38 85 ASN A C 1
ATOM 708 O O . ASN A 1 85 ? -4.200 -14.222 4.919 1.00 97.38 85 ASN A O 1
ATOM 712 N N . PRO A 1 86 ? -3.039 -15.953 5.783 1.00 96.38 86 PRO A N 1
ATOM 713 C CA . PRO A 1 86 ? -3.048 -16.743 4.551 1.00 96.38 86 PRO A CA 1
ATOM 714 C C . PRO A 1 86 ? -4.452 -17.220 4.154 1.00 96.38 86 PRO A C 1
ATOM 716 O O . PRO A 1 86 ? -4.750 -17.301 2.964 1.00 96.38 86 PRO A O 1
ATOM 719 N N . ASP A 1 87 ? -5.339 -17.476 5.118 1.00 97.25 87 ASP A N 1
ATOM 720 C CA . ASP A 1 87 ? -6.719 -17.893 4.840 1.00 97.25 87 ASP A CA 1
ATOM 721 C C . ASP A 1 87 ? -7.506 -16.752 4.188 1.00 97.25 87 ASP A C 1
ATOM 723 O O . ASP A 1 87 ? -8.236 -16.963 3.222 1.00 97.25 87 ASP A O 1
ATOM 727 N N . LEU A 1 88 ? -7.300 -15.516 4.658 1.00 96.06 88 LEU A N 1
ATOM 728 C CA . LEU A 1 88 ? -7.889 -14.325 4.050 1.00 96.06 88 LEU A CA 1
ATOM 729 C C . LEU A 1 88 ? -7.362 -14.097 2.627 1.00 96.06 88 LEU A C 1
ATOM 731 O O . LEU A 1 88 ? -8.138 -13.761 1.735 1.00 96.06 88 LEU A O 1
ATOM 735 N N . GLN A 1 89 ? -6.063 -14.303 2.397 1.00 94.94 89 GLN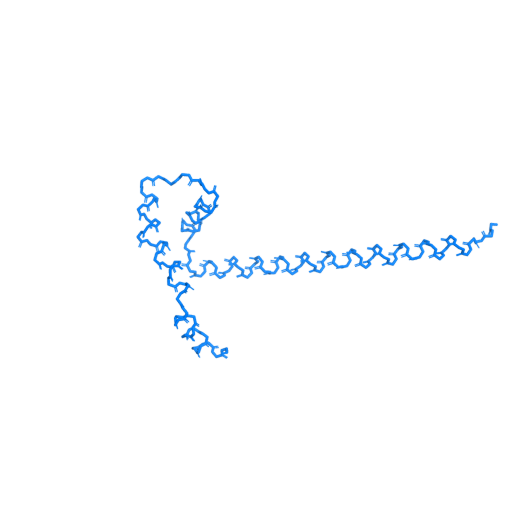 A N 1
ATOM 736 C CA . GLN A 1 89 ? -5.473 -14.218 1.055 1.00 94.94 89 GLN A CA 1
ATOM 737 C C . GLN A 1 89 ? -6.054 -15.282 0.114 1.00 94.94 89 GLN A C 1
ATOM 739 O O . GLN A 1 89 ? -6.423 -14.969 -1.016 1.00 94.94 89 GLN A O 1
ATOM 744 N N . THR A 1 90 ? -6.195 -16.518 0.598 1.00 96.31 90 THR A N 1
ATOM 745 C CA . THR A 1 90 ? -6.780 -17.637 -0.159 1.00 96.31 90 THR A CA 1
ATOM 746 C C . THR A 1 90 ? -8.244 -17.369 -0.494 1.00 96.31 90 THR A C 1
ATOM 748 O O . THR A 1 90 ? -8.678 -17.582 -1.627 1.00 96.31 90 THR A O 1
ATOM 751 N N . MET A 1 91 ? -9.003 -16.840 0.469 1.00 96.44 91 MET A N 1
ATOM 752 C CA . MET A 1 91 ? -10.389 -16.424 0.271 1.00 96.44 91 MET A CA 1
ATOM 753 C C . MET A 1 91 ? -10.497 -15.347 -0.812 1.00 96.44 91 MET A C 1
ATOM 755 O O . MET A 1 91 ? -11.325 -15.473 -1.711 1.00 96.44 91 MET A O 1
ATOM 759 N N . ALA A 1 92 ? -9.646 -14.319 -0.767 1.00 94.44 92 ALA A N 1
ATOM 760 C CA . ALA A 1 92 ? -9.626 -13.270 -1.781 1.00 94.44 92 ALA A CA 1
ATOM 761 C C . ALA A 1 92 ? -9.301 -13.822 -3.181 1.00 94.44 92 ALA A C 1
ATOM 763 O O . ALA A 1 92 ? -9.994 -13.480 -4.136 1.00 94.44 92 ALA A O 1
ATOM 764 N N . ALA A 1 93 ? -8.304 -14.707 -3.299 1.00 94.50 93 ALA A N 1
ATOM 765 C CA . ALA A 1 93 ? -7.95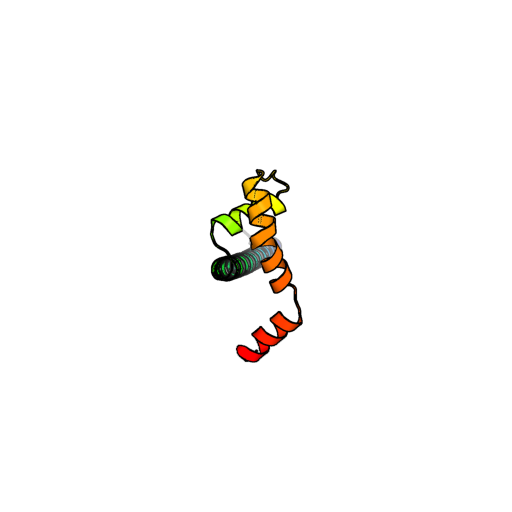4 -15.354 -4.567 1.00 94.50 93 ALA A CA 1
ATOM 766 C C . ALA A 1 93 ? -9.128 -16.172 -5.131 1.00 94.50 93 ALA A C 1
ATOM 768 O O . ALA A 1 93 ? -9.514 -15.986 -6.283 1.00 94.50 93 ALA A O 1
ATOM 769 N N . THR A 1 94 ? -9.762 -16.983 -4.277 1.00 96.69 94 THR A N 1
ATOM 770 C CA . THR A 1 94 ? -10.914 -17.821 -4.645 1.00 96.69 94 THR A CA 1
ATOM 771 C C . THR A 1 94 ? -12.091 -16.981 -5.147 1.00 96.69 94 THR A C 1
ATOM 773 O O . THR A 1 94 ? -12.694 -17.306 -6.165 1.00 96.69 94 THR A O 1
ATOM 776 N N . LEU A 1 95 ? -12.424 -15.889 -4.449 1.00 95.88 95 LEU A N 1
ATOM 777 C CA . LEU A 1 95 ? -13.561 -15.030 -4.804 1.00 95.88 95 LEU A CA 1
ATOM 778 C C . LEU A 1 95 ? -13.322 -14.202 -6.072 1.00 95.88 95 LEU A C 1
ATOM 780 O O . LEU A 1 95 ? -14.279 -13.864 -6.764 1.00 95.88 95 LEU A O 1
ATOM 784 N N . LEU A 1 96 ? -12.066 -13.862 -6.367 1.00 93.12 96 LEU A N 1
ATOM 785 C CA . LEU A 1 96 ? -11.689 -13.083 -7.549 1.00 93.12 96 LEU A CA 1
ATOM 786 C C . LEU A 1 96 ? -11.332 -13.959 -8.762 1.00 93.12 96 LEU A C 1
ATOM 788 O O . LEU A 1 96 ? -11.057 -13.418 -9.830 1.00 93.12 96 LEU A O 1
ATOM 792 N N . GLY A 1 97 ? -11.379 -15.286 -8.616 1.00 83.56 97 GLY A N 1
ATOM 793 C CA . GLY A 1 97 ? -11.156 -16.236 -9.706 1.00 83.56 97 GLY A CA 1
ATOM 794 C C . GLY A 1 97 ? -9.704 -16.330 -10.181 1.00 83.56 97 GLY A C 1
ATOM 795 O O . GLY A 1 97 ? -9.491 -16.599 -11.362 1.00 83.56 97 GLY A O 1
ATOM 796 N N . TYR A 1 98 ? -8.734 -16.081 -9.292 1.00 55.75 98 TYR A N 1
ATOM 797 C CA . TYR A 1 98 ? -7.307 -16.297 -9.571 1.00 55.75 98 TYR A CA 1
ATOM 798 C C . TYR A 1 98 ? -6.896 -17.756 -9.381 1.00 55.75 98 TYR A C 1
ATOM 800 O O . TYR A 1 98 ? -7.355 -18.376 -8.394 1.00 55.75 98 TYR A O 1
#

pLDDT: mean 91.61, std 8.59, range [46.88, 97.75]

Secondary structure (DSSP, 8-state):
----HHHHHHHHHHHHHHHHHHHHHHHHHHHHHHHHHHHHHHHHHH--HHHHHHHHHHHTTPPPPHHHHHHIIIIIHHHHHHHT-HHHHHHHHHHHT-

Foldseek 3Di:
DDDPPVVVVVVVVVVVVVVVVVVVVVVVVVVVVVVVVVVVVVCVVQDDPLLVVLVVCVVVVHDDDPVSVVCCVPPVVVSVVCVPDVVSVVVVCVVVVD